Protein AF-A0A2V5VPG5-F1 (afdb_monomer)

Secondary structure (DSSP, 8-state):
-PPTTS-SS--B--TTSTT--TT-SS-B----SSHHHHHHHHHHHHIIIII-S--HHHHHH-------PPP--EEETTSHHHHHHHT--TGGGT-S--HHHHHHHHHHHT-TT---EEE----

Radius of gyration: 15.66 Å; Cα contacts (8 Å, |Δi|>4): 124; chains: 1; bounding box: 33×26×43 Å

Solvent-accessible surface area (backbone atoms only — not comparable to full-atom values): 7842 Å² total; per-residue (Å²): 136,70,60,90,96,50,74,80,69,70,68,47,67,42,87,90,40,54,54,28,27,90,83,37,94,64,69,42,70,90,78,52,97,42,71,66,48,41,47,40,75,74,44,32,65,43,47,73,73,69,59,79,50,79,58,66,74,57,60,76,69,59,81,89,70,90,76,89,76,73,95,68,51,62,46,48,60,67,39,64,72,51,18,61,76,67,75,45,62,76,64,59,76,70,46,88,68,43,67,66,41,9,53,48,31,32,49,46,66,69,32,93,86,59,44,74,43,77,42,67,77,78,130

Sequence (123 aa):
MHKAGSPAVLFGNFSYHRFSHPDCPHLLLYLGATIQTCLWEVFGDDIFMGKRMIPIGKWRRSLVSRIAVPELKVCAVSLEATRDAMGVDKASLLAADLRIPQEWGLAVQRHPAGFEAIKYVSR

pLDDT: mean 87.42, std 8.76, range [48.31, 96.69]

Structure (mmCIF, N/CA/C/O backbone):
data_AF-A0A2V5VPG5-F1
#
_entry.id   AF-A0A2V5VPG5-F1
#
loop_
_atom_site.group_PDB
_atom_site.id
_atom_site.type_symbol
_atom_site.label_atom_id
_atom_site.label_alt_id
_atom_site.label_comp_id
_atom_site.label_asym_id
_atom_site.label_entity_id
_atom_site.label_seq_id
_atom_site.pdbx_PDB_ins_code
_atom_site.Cartn_x
_atom_site.Cartn_y
_atom_site.Cartn_z
_atom_site.occupancy
_atom_site.B_iso_or_equiv
_atom_site.auth_seq_id
_atom_site.auth_comp_id
_atom_site.auth_asym_id
_atom_site.auth_atom_id
_atom_site.pdbx_PDB_model_num
ATOM 1 N N . MET A 1 1 ? -7.085 10.642 -19.746 1.00 48.31 1 MET A N 1
ATOM 2 C CA . MET A 1 1 ? -7.945 9.649 -20.425 1.00 48.31 1 MET A CA 1
ATOM 3 C C . MET A 1 1 ? -7.316 8.277 -20.253 1.00 48.31 1 MET A C 1
ATOM 5 O O . MET A 1 1 ? -6.115 8.164 -20.468 1.00 48.31 1 MET A O 1
ATOM 9 N N . HIS A 1 2 ? -8.086 7.269 -19.841 1.00 58.56 2 HIS A N 1
ATOM 10 C CA . HIS A 1 2 ? -7.617 5.879 -19.787 1.00 58.56 2 HIS A CA 1
ATOM 11 C C . HIS A 1 2 ? -7.792 5.226 -21.157 1.00 58.56 2 HIS A C 1
ATOM 13 O O . HIS A 1 2 ? -8.670 5.620 -21.926 1.00 58.56 2 HIS A O 1
ATOM 19 N N . LYS A 1 3 ? -6.950 4.242 -21.479 1.00 63.56 3 LYS A N 1
ATOM 20 C CA . LYS A 1 3 ? -7.108 3.466 -22.710 1.00 63.56 3 LYS A CA 1
ATOM 21 C C . LYS A 1 3 ? -8.431 2.694 -22.645 1.00 63.56 3 LYS A C 1
ATOM 23 O O . LYS A 1 3 ? -8.728 2.082 -21.620 1.00 63.56 3 LYS A O 1
ATOM 28 N N . ALA A 1 4 ? -9.205 2.707 -23.730 1.00 65.12 4 ALA A N 1
ATOM 29 C CA . ALA A 1 4 ? -10.414 1.894 -23.834 1.00 65.12 4 ALA A CA 1
ATOM 30 C C . ALA A 1 4 ? -10.087 0.419 -23.521 1.00 65.12 4 ALA A C 1
ATOM 32 O O . ALA A 1 4 ? -9.118 -0.127 -24.054 1.00 65.12 4 ALA A O 1
ATOM 33 N N . GLY A 1 5 ? -10.860 -0.194 -22.620 1.00 70.25 5 GLY A N 1
ATOM 34 C CA . GLY A 1 5 ? -10.648 -1.572 -22.160 1.00 70.25 5 GLY A CA 1
ATOM 35 C C . GLY A 1 5 ? -9.629 -1.750 -21.025 1.00 70.25 5 GLY A C 1
ATOM 36 O O . GLY A 1 5 ? -9.332 -2.884 -20.665 1.00 70.25 5 GLY A O 1
ATOM 37 N N . SER A 1 6 ? -9.081 -0.676 -20.446 1.00 69.94 6 SER A N 1
ATOM 38 C CA . SER A 1 6 ? -8.236 -0.745 -19.243 1.00 69.94 6 SER A CA 1
ATOM 39 C C . SER A 1 6 ? -8.889 0.019 -18.088 1.00 69.94 6 SER A C 1
ATOM 41 O O . SER A 1 6 ? -9.233 1.191 -18.270 1.00 69.94 6 SER A O 1
ATOM 43 N N . PRO A 1 7 ? -9.078 -0.602 -16.909 1.00 77.62 7 PRO A N 1
ATOM 44 C CA . PRO A 1 7 ? -9.709 0.079 -15.790 1.00 77.62 7 PRO A CA 1
ATOM 45 C C . PRO A 1 7 ? -8.801 1.202 -15.266 1.00 77.62 7 PRO A C 1
ATOM 47 O O . PRO A 1 7 ? -7.575 1.088 -15.271 1.00 77.62 7 PRO A O 1
ATOM 50 N N . ALA A 1 8 ? -9.407 2.303 -14.816 1.00 80.94 8 ALA A N 1
ATOM 51 C CA . ALA A 1 8 ? -8.679 3.442 -14.246 1.00 80.94 8 ALA A CA 1
ATOM 52 C C . ALA A 1 8 ? -7.979 3.092 -12.921 1.00 80.94 8 ALA A C 1
ATOM 54 O O . ALA A 1 8 ? -6.960 3.692 -12.574 1.00 80.94 8 ALA A O 1
ATOM 55 N N . VAL A 1 9 ? -8.540 2.122 -12.198 1.00 87.06 9 VAL A N 1
ATOM 56 C CA . VAL A 1 9 ? -8.067 1.589 -10.920 1.00 87.06 9 VAL A CA 1
ATOM 57 C C . VAL A 1 9 ? -8.195 0.072 -10.944 1.00 87.06 9 VAL A C 1
ATOM 59 O O . VAL A 1 9 ? -9.141 -0.456 -11.524 1.00 87.06 9 VAL A O 1
ATOM 62 N N . LEU A 1 10 ? -7.255 -0.631 -10.318 1.00 88.00 10 LEU A N 1
ATOM 63 C CA . LEU A 1 10 ? -7.278 -2.086 -10.222 1.00 88.00 10 LEU A CA 1
ATOM 64 C C . LEU A 1 10 ? -7.174 -2.485 -8.755 1.00 88.00 10 LEU A C 1
ATOM 66 O O . LEU A 1 10 ? -6.120 -2.332 -8.142 1.00 88.00 10 LEU A O 1
ATOM 70 N N . PHE A 1 11 ? -8.280 -2.990 -8.220 1.00 93.56 11 PHE A N 1
ATOM 71 C CA . PHE A 1 11 ? -8.305 -3.633 -6.916 1.00 93.56 11 PHE A CA 1
ATOM 72 C C . PHE A 1 11 ? -7.956 -5.109 -7.083 1.00 93.56 11 PHE A C 1
ATOM 74 O O . PHE A 1 11 ? -8.469 -5.767 -7.989 1.00 93.56 11 PHE A O 1
ATOM 81 N N . GLY A 1 12 ? -7.102 -5.641 -6.216 1.00 94.06 12 GLY A N 1
ATOM 82 C CA . GLY A 1 12 ? -6.769 -7.058 -6.249 1.00 94.06 12 GLY A CA 1
ATOM 83 C C . GLY A 1 12 ? -5.897 -7.504 -5.087 1.00 94.06 12 GLY A C 1
ATOM 84 O O . GLY A 1 12 ? -5.242 -6.687 -4.439 1.00 94.06 12 GLY A O 1
ATOM 85 N N . ASN A 1 13 ? -5.871 -8.818 -4.871 1.00 94.25 13 ASN A N 1
ATOM 86 C CA . ASN A 1 13 ? -4.920 -9.467 -3.980 1.00 94.25 13 ASN A CA 1
ATOM 87 C C . ASN A 1 13 ? -3.852 -10.138 -4.845 1.00 94.25 13 ASN A C 1
ATOM 89 O O . ASN A 1 13 ? -4.119 -11.118 -5.537 1.00 94.25 13 ASN A O 1
ATOM 93 N N . PHE A 1 14 ? -2.647 -9.582 -4.832 1.00 92.81 14 PHE A N 1
ATOM 94 C CA . PHE A 1 14 ? -1.519 -10.059 -5.619 1.00 92.81 14 PHE A C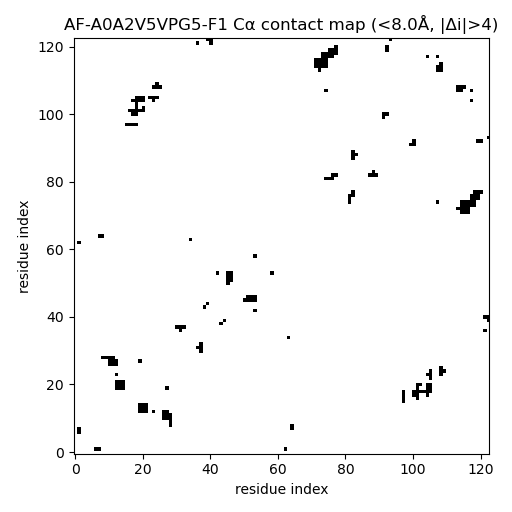A 1
ATOM 95 C C . PHE A 1 14 ? -0.422 -10.554 -4.682 1.00 92.81 14 PHE A C 1
ATOM 97 O O . PHE A 1 14 ? 0.022 -9.822 -3.801 1.00 92.81 14 PHE A O 1
ATOM 104 N N . SER A 1 15 ? 0.055 -11.782 -4.883 1.00 92.00 15 SER A N 1
ATOM 105 C CA . SER A 1 15 ? 1.050 -12.420 -4.002 1.00 92.00 15 SER A CA 1
ATOM 106 C C . SER A 1 15 ? 2.400 -11.697 -3.954 1.00 92.00 15 SER A C 1
ATOM 108 O O . SER A 1 15 ? 3.181 -11.908 -3.031 1.00 92.00 15 SER A O 1
ATOM 110 N N . TYR A 1 16 ? 2.673 -10.829 -4.927 1.00 89.44 16 TYR A N 1
ATOM 111 C CA . TYR A 1 16 ? 3.870 -9.992 -4.992 1.00 89.44 16 TYR A CA 1
ATOM 112 C C . TYR A 1 16 ? 3.684 -8.606 -4.343 1.00 89.44 16 TYR A C 1
ATOM 114 O O . TYR A 1 16 ? 4.604 -7.793 -4.360 1.00 89.44 16 TYR A O 1
ATOM 122 N N . HIS A 1 17 ? 2.512 -8.309 -3.771 1.00 91.62 17 HIS A N 1
ATOM 123 C CA . HIS A 1 17 ? 2.252 -7.066 -3.044 1.00 91.62 17 HIS A CA 1
ATOM 124 C C . HIS A 1 17 ? 2.465 -7.234 -1.530 1.00 91.62 17 HIS A C 1
ATOM 126 O O . HIS A 1 17 ? 2.102 -8.250 -0.934 1.00 91.62 17 HIS A O 1
ATOM 132 N N . ARG A 1 18 ? 3.029 -6.195 -0.899 1.00 91.38 18 ARG A N 1
ATOM 133 C CA . ARG A 1 18 ? 3.562 -6.229 0.475 1.00 91.38 18 ARG A CA 1
ATOM 134 C C . ARG A 1 18 ? 2.528 -6.546 1.557 1.00 91.38 18 ARG A C 1
ATOM 136 O O . ARG A 1 18 ? 2.818 -7.340 2.432 1.00 91.38 18 ARG A O 1
ATOM 143 N N . PHE A 1 19 ? 1.342 -5.955 1.488 1.00 93.75 19 PHE A N 1
ATOM 144 C CA . PHE A 1 19 ? 0.250 -6.114 2.460 1.00 93.75 19 PHE A CA 1
ATOM 145 C C . PHE A 1 19 ? -0.927 -6.922 1.899 1.00 93.75 19 PHE A C 1
ATOM 147 O O . PHE A 1 19 ? -2.066 -6.720 2.303 1.00 93.75 19 PHE A O 1
ATOM 154 N N . SER A 1 20 ? -0.673 -7.779 0.909 1.00 95.19 20 SER A N 1
ATOM 155 C CA . SER A 1 20 ? -1.708 -8.495 0.160 1.00 95.19 20 SER A CA 1
ATOM 156 C C . SER A 1 20 ? -1.745 -9.983 0.494 1.00 95.19 20 SER A C 1
ATOM 158 O O . SER A 1 20 ? -1.208 -10.803 -0.251 1.00 95.19 20 SER A O 1
ATOM 160 N N . HIS A 1 21 ? -2.410 -10.334 1.592 1.00 96.12 21 HIS A N 1
ATOM 161 C CA . HIS A 1 21 ? -2.655 -11.731 1.944 1.00 96.12 21 HIS A CA 1
ATOM 162 C C . HIS A 1 21 ? -3.758 -12.348 1.058 1.00 96.12 21 HIS A C 1
ATOM 164 O O . HIS A 1 21 ? -4.727 -11.653 0.738 1.00 96.12 21 HIS A O 1
ATOM 170 N N . PRO A 1 22 ? -3.676 -13.638 0.670 1.00 95.19 22 PRO A N 1
ATOM 171 C CA . PRO A 1 22 ? -4.746 -14.308 -0.079 1.00 95.19 22 PRO A CA 1
ATOM 172 C C . PRO A 1 22 ? -6.105 -14.267 0.637 1.00 95.19 22 PRO A C 1
ATOM 174 O O . PRO A 1 22 ? -7.123 -14.038 -0.009 1.00 95.19 22 PRO A O 1
ATOM 177 N N . ASP A 1 23 ? -6.107 -14.388 1.967 1.00 96.69 23 ASP A N 1
ATOM 178 C CA . ASP A 1 23 ? -7.325 -14.382 2.799 1.00 96.69 23 ASP A CA 1
ATOM 179 C C . ASP A 1 23 ? -7.812 -12.981 3.218 1.00 96.69 23 ASP A C 1
ATOM 181 O O . ASP A 1 23 ? -8.647 -12.859 4.125 1.00 96.69 23 ASP A O 1
ATOM 185 N N . CYS A 1 24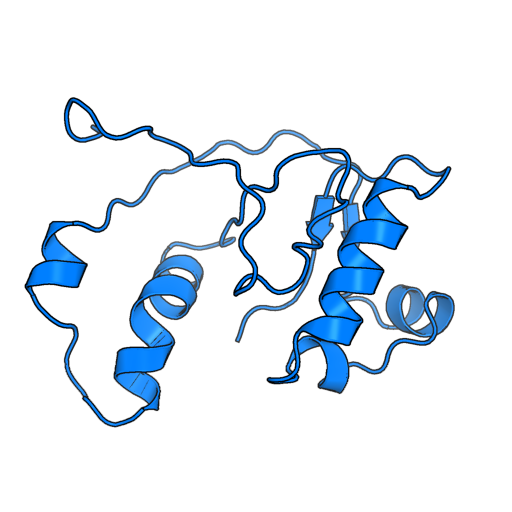 ? -7.270 -11.911 2.624 1.00 95.69 24 CYS A N 1
ATOM 186 C CA . CYS A 1 24 ? -7.758 -10.557 2.877 1.00 95.69 24 CYS A CA 1
ATOM 187 C C . CYS A 1 24 ? -9.253 -10.458 2.510 1.00 95.69 24 CYS A C 1
ATOM 189 O O . CYS A 1 24 ? -9.607 -10.754 1.365 1.00 95.69 24 CYS A O 1
ATOM 191 N N . PRO A 1 25 ? -10.131 -10.018 3.435 1.00 95.31 25 PRO A N 1
ATOM 192 C CA . PRO A 1 25 ? -11.570 -9.924 3.175 1.00 95.31 25 PRO A CA 1
ATOM 193 C C . PRO A 1 25 ? -11.927 -8.893 2.096 1.00 95.31 25 PRO A C 1
ATOM 195 O O . PRO A 1 25 ? -12.977 -9.006 1.463 1.00 95.31 25 PRO A O 1
ATOM 198 N N . HIS A 1 26 ? -11.062 -7.903 1.866 1.00 95.56 26 HIS A N 1
ATOM 199 C CA . HIS A 1 26 ? -11.242 -6.870 0.855 1.00 95.56 26 HIS A CA 1
ATOM 200 C C . HIS A 1 26 ? -10.041 -6.796 -0.090 1.00 95.56 26 HIS A C 1
ATOM 202 O O . HIS A 1 26 ? -8.886 -6.952 0.320 1.00 95.56 26 HIS A O 1
ATOM 208 N N . LEU A 1 27 ? -10.329 -6.516 -1.364 1.00 95.88 27 LEU A N 1
ATOM 209 C CA . LEU A 1 27 ? -9.310 -6.294 -2.386 1.00 95.88 27 LEU A CA 1
ATOM 210 C C . LEU A 1 27 ? -8.571 -4.976 -2.142 1.00 95.88 27 LEU A C 1
ATOM 212 O O . LEU A 1 27 ? -9.161 -3.984 -1.716 1.00 95.88 27 LEU A O 1
ATOM 216 N N . LEU A 1 28 ? -7.283 -4.950 -2.475 1.00 96.06 28 LEU A N 1
ATOM 217 C CA . LEU A 1 28 ? -6.409 -3.814 -2.197 1.00 96.06 28 LEU A CA 1
ATOM 218 C C . LEU A 1 28 ? -6.148 -2.962 -3.438 1.00 96.06 28 LEU A C 1
ATOM 220 O O . LEU A 1 28 ? -5.980 -3.481 -4.541 1.00 96.06 28 LEU A O 1
ATOM 224 N N . LEU A 1 29 ? -6.023 -1.652 -3.228 1.00 95.12 29 LEU A N 1
ATOM 225 C CA . LEU A 1 29 ? -5.508 -0.695 -4.204 1.00 95.12 29 LEU A CA 1
ATOM 226 C C . LEU A 1 29 ? -4.232 -0.056 -3.648 1.00 95.12 29 LEU A C 1
ATOM 228 O O . LEU A 1 29 ? -4.253 0.561 -2.586 1.00 95.12 29 LEU A O 1
ATOM 232 N N . TYR A 1 30 ? -3.127 -0.190 -4.379 1.00 94.19 30 TYR A N 1
ATOM 233 C CA . TYR A 1 30 ? -1.848 0.422 -4.017 1.00 94.19 30 TYR A CA 1
ATOM 234 C C . TYR A 1 30 ? -1.739 1.807 -4.645 1.00 94.19 30 TYR A C 1
ATOM 236 O O . TYR A 1 30 ? -1.928 1.968 -5.851 1.00 94.19 30 TYR A O 1
ATOM 244 N N . LEU A 1 31 ? -1.430 2.806 -3.818 1.00 94.12 31 LEU A N 1
ATOM 245 C CA . LEU A 1 31 ? -1.358 4.208 -4.211 1.00 94.12 31 LEU A CA 1
ATOM 246 C C . LEU A 1 31 ? 0.008 4.789 -3.852 1.00 94.12 31 LEU A C 1
ATOM 248 O O . LEU A 1 31 ? 0.482 4.629 -2.730 1.00 94.12 31 LEU A O 1
ATOM 252 N N . GLY A 1 32 ? 0.608 5.524 -4.786 1.00 93.12 32 GLY A N 1
ATOM 253 C CA . GLY A 1 32 ? 1.728 6.410 -4.487 1.00 93.12 32 GLY A CA 1
ATOM 254 C C . GLY A 1 32 ? 1.223 7.806 -4.130 1.00 93.12 32 GLY A C 1
ATOM 255 O O . GLY A 1 32 ? 0.338 8.342 -4.794 1.00 93.12 32 GLY A O 1
ATOM 256 N N . ALA A 1 33 ? 1.817 8.427 -3.108 1.00 91.75 33 ALA A N 1
ATOM 257 C CA . ALA A 1 33 ? 1.498 9.809 -2.731 1.00 91.75 33 ALA A CA 1
ATOM 258 C C . ALA A 1 33 ? 1.925 10.832 -3.802 1.00 91.75 33 ALA A C 1
ATOM 260 O O . ALA A 1 33 ? 1.415 11.949 -3.847 1.00 91.75 33 ALA A O 1
ATOM 261 N N . THR A 1 34 ? 2.869 10.453 -4.667 1.00 92.25 34 THR A N 1
ATOM 262 C CA . THR A 1 34 ? 3.371 11.275 -5.770 1.00 92.25 34 THR A CA 1
ATOM 263 C C . THR A 1 34 ? 3.531 10.430 -7.031 1.00 92.25 34 THR A C 1
ATOM 265 O O . THR A 1 34 ? 3.695 9.210 -6.957 1.00 92.25 34 THR A O 1
ATOM 268 N N . ILE A 1 35 ? 3.558 11.083 -8.199 1.00 91.75 35 ILE A N 1
ATOM 269 C CA . ILE A 1 35 ? 3.873 10.414 -9.472 1.00 91.75 35 ILE A CA 1
ATOM 270 C C . ILE A 1 35 ? 5.251 9.747 -9.398 1.00 91.75 35 ILE A C 1
ATOM 272 O O . ILE A 1 35 ? 5.408 8.630 -9.879 1.00 91.75 35 ILE A O 1
ATOM 276 N N . GLN A 1 36 ? 6.229 10.394 -8.757 1.00 91.31 36 GLN A N 1
ATOM 277 C CA . GLN A 1 36 ? 7.571 9.842 -8.573 1.00 91.31 36 GLN A CA 1
ATOM 278 C C . GLN A 1 36 ? 7.534 8.511 -7.812 1.00 91.31 36 GLN A C 1
ATOM 280 O O . GLN A 1 36 ? 8.144 7.548 -8.265 1.00 91.31 36 GLN A O 1
ATOM 285 N N . THR A 1 37 ? 6.778 8.422 -6.713 1.00 91.25 37 THR A N 1
ATOM 286 C CA . THR A 1 37 ? 6.594 7.162 -5.972 1.00 91.25 37 THR A CA 1
ATOM 287 C C . THR A 1 37 ? 5.973 6.083 -6.861 1.00 91.25 37 THR A C 1
ATOM 289 O O . THR A 1 37 ? 6.480 4.970 -6.905 1.00 91.25 37 THR A O 1
ATOM 292 N N . CYS A 1 38 ? 4.931 6.411 -7.635 1.00 91.75 38 CYS A N 1
ATOM 293 C CA . CYS A 1 38 ? 4.324 5.454 -8.569 1.00 91.75 38 CYS A CA 1
ATOM 294 C C . CYS A 1 38 ? 5.321 4.958 -9.628 1.00 91.75 38 CYS A C 1
ATOM 296 O O . CYS A 1 38 ? 5.312 3.782 -9.983 1.00 91.75 38 CYS A O 1
ATOM 298 N N . LEU A 1 39 ? 6.180 5.842 -10.143 1.00 90.50 39 LEU A N 1
ATOM 299 C CA . LEU A 1 39 ? 7.209 5.467 -11.112 1.00 90.50 39 LEU A CA 1
ATOM 300 C C . LEU A 1 39 ? 8.246 4.526 -10.492 1.00 90.50 39 LEU A C 1
ATOM 302 O O . LEU A 1 39 ? 8.611 3.547 -11.138 1.00 90.50 39 LEU A O 1
ATOM 306 N N . TRP A 1 40 ? 8.685 4.779 -9.257 1.00 88.75 40 TRP A N 1
ATOM 307 C CA . TRP A 1 40 ? 9.615 3.892 -8.550 1.00 88.75 40 TRP A CA 1
ATOM 308 C C . TRP A 1 40 ? 8.998 2.531 -8.223 1.00 88.75 40 TRP A C 1
ATOM 310 O O . TRP A 1 40 ? 9.653 1.519 -8.429 1.00 88.75 40 TRP A O 1
ATOM 320 N N . GLU A 1 41 ? 7.731 2.467 -7.824 1.00 88.38 41 GLU A N 1
ATOM 321 C CA . GLU A 1 41 ? 7.059 1.182 -7.574 1.00 88.38 41 GLU A CA 1
ATOM 322 C C . GLU A 1 41 ? 6.865 0.360 -8.860 1.00 88.38 41 GLU A C 1
ATOM 324 O O . GLU A 1 41 ? 6.982 -0.861 -8.852 1.00 88.38 41 GLU A O 1
ATOM 329 N N . VAL A 1 42 ? 6.606 1.010 -10.002 1.00 88.56 42 VAL A N 1
ATOM 330 C CA . VAL A 1 42 ? 6.395 0.296 -11.273 1.00 88.56 42 VAL A CA 1
ATOM 331 C C . VAL A 1 42 ? 7.712 -0.047 -11.967 1.00 88.56 42 VAL A C 1
ATOM 333 O O . VAL A 1 42 ? 7.824 -1.121 -12.555 1.00 88.56 42 VAL A O 1
ATOM 336 N N . PHE A 1 43 ? 8.699 0.849 -11.961 1.00 89.62 43 PHE A N 1
ATOM 337 C CA . PHE A 1 43 ? 9.921 0.736 -12.770 1.00 89.62 43 PHE A CA 1
ATOM 338 C C . PHE A 1 43 ? 11.210 0.633 -11.953 1.00 89.62 43 PHE A C 1
ATOM 340 O O . PHE A 1 43 ? 12.260 0.358 -12.532 1.00 89.62 43 PHE A O 1
ATOM 347 N N . GLY A 1 44 ? 11.156 0.848 -10.639 1.00 86.94 44 GLY A N 1
ATOM 348 C CA . GLY A 1 44 ? 12.332 0.902 -9.778 1.00 86.94 44 GLY A CA 1
ATOM 349 C C . GLY A 1 44 ? 13.155 -0.369 -9.843 1.00 86.94 44 GLY A C 1
ATOM 350 O O . GLY A 1 44 ? 14.363 -0.275 -10.017 1.00 86.94 44 GLY A O 1
ATOM 351 N N . ASP A 1 45 ? 12.523 -1.542 -9.838 1.00 82.50 45 ASP A N 1
ATOM 352 C CA . ASP A 1 45 ? 13.244 -2.812 -9.969 1.00 82.50 45 ASP A CA 1
ATOM 353 C C . ASP A 1 45 ? 14.055 -2.891 -11.270 1.00 82.50 45 ASP A C 1
ATOM 355 O O . ASP A 1 45 ? 15.197 -3.339 -11.255 1.00 82.50 45 ASP A O 1
ATOM 359 N N . ASP A 1 46 ? 13.533 -2.397 -12.398 1.00 82.50 46 ASP A N 1
ATOM 360 C CA . ASP A 1 46 ? 14.284 -2.386 -13.659 1.00 82.50 46 ASP A CA 1
ATOM 361 C C . ASP A 1 46 ? 15.501 -1.440 -13.588 1.00 82.50 46 ASP A C 1
ATOM 363 O O . ASP A 1 46 ? 16.550 -1.724 -14.168 1.00 82.50 46 ASP A O 1
ATOM 367 N N . ILE A 1 47 ? 15.394 -0.339 -12.841 1.00 78.50 47 ILE A N 1
ATOM 368 C CA . ILE A 1 47 ? 16.479 0.632 -12.656 1.00 78.50 47 ILE A CA 1
ATOM 369 C C . ILE A 1 47 ? 17.525 0.101 -11.659 1.00 78.50 47 ILE A C 1
ATOM 371 O O . ILE A 1 47 ? 18.721 0.129 -11.958 1.00 78.50 47 ILE A O 1
ATOM 375 N N . PHE A 1 48 ? 17.088 -0.420 -10.509 1.00 72.56 48 PHE A N 1
ATOM 376 C CA . PHE A 1 48 ? 17.941 -0.906 -9.420 1.00 72.56 48 PHE A CA 1
ATOM 377 C C . PHE A 1 48 ? 18.593 -2.258 -9.719 1.00 72.56 48 PHE A C 1
ATOM 379 O O . PHE A 1 48 ? 19.736 -2.471 -9.325 1.00 72.56 48 PHE A O 1
ATOM 386 N N . MET A 1 49 ? 17.946 -3.145 -10.485 1.00 71.06 49 MET A N 1
ATOM 387 C CA . MET A 1 49 ? 18.543 -4.412 -10.945 1.00 71.06 49 MET A CA 1
ATOM 388 C C . MET A 1 49 ? 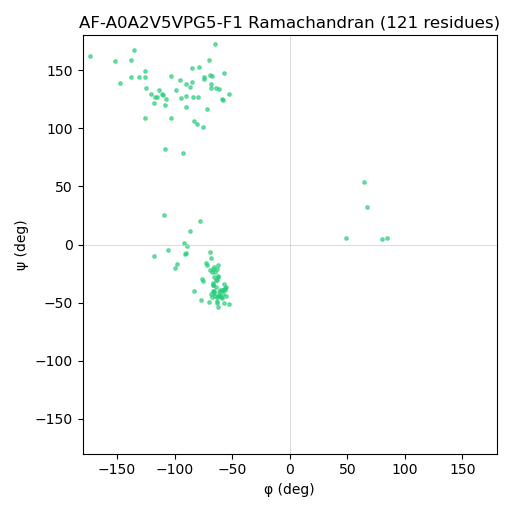19.519 -4.227 -12.121 1.00 71.06 49 MET A C 1
ATOM 390 O O . MET A 1 49 ? 19.794 -5.162 -12.871 1.00 71.06 49 MET A O 1
ATOM 394 N N . GLY A 1 50 ? 20.042 -3.013 -12.315 1.00 65.81 50 GLY A N 1
ATOM 395 C CA . GLY A 1 50 ? 21.150 -2.744 -13.226 1.00 65.81 50 GLY A CA 1
ATOM 396 C C . GLY A 1 50 ? 20.779 -2.630 -14.704 1.00 65.81 50 GLY A C 1
ATOM 397 O O . GLY A 1 50 ? 21.680 -2.442 -15.519 1.00 65.81 50 GLY A O 1
ATOM 398 N N . LYS A 1 51 ? 19.492 -2.673 -15.086 1.00 69.19 51 LYS A N 1
ATOM 399 C CA . LYS A 1 51 ? 19.111 -2.578 -16.509 1.00 69.19 51 LYS A CA 1
ATOM 400 C C . LYS A 1 51 ? 19.284 -1.168 -17.077 1.00 69.19 51 LYS A C 1
ATOM 402 O O . LYS A 1 51 ? 19.282 -1.026 -18.295 1.00 69.19 51 LYS A O 1
ATOM 407 N N . ARG A 1 52 ? 19.421 -0.133 -16.226 1.00 74.50 52 ARG A N 1
ATOM 408 C CA . ARG A 1 52 ? 19.588 1.309 -16.560 1.00 74.50 52 ARG A CA 1
ATOM 409 C C . ARG A 1 52 ? 18.583 1.877 -17.584 1.00 74.50 52 ARG A C 1
ATOM 411 O O . ARG A 1 52 ? 18.702 3.029 -17.989 1.00 74.50 52 ARG A O 1
ATOM 418 N N . MET A 1 53 ? 17.590 1.094 -17.993 1.00 81.75 53 MET A N 1
ATOM 419 C CA . MET A 1 53 ? 16.628 1.387 -19.044 1.00 81.75 53 MET A CA 1
ATOM 420 C C . MET A 1 53 ? 15.292 0.739 -18.698 1.00 81.75 53 MET A C 1
ATOM 422 O O . MET A 1 53 ? 15.231 -0.413 -18.266 1.00 81.75 53 MET A O 1
ATOM 426 N N . ILE A 1 54 ? 14.211 1.471 -18.947 1.00 87.00 54 ILE A N 1
ATOM 427 C CA . ILE A 1 54 ? 12.850 0.957 -18.815 1.00 87.00 54 ILE A CA 1
ATOM 428 C C . ILE A 1 54 ? 12.481 0.227 -20.116 1.00 87.00 54 ILE A C 1
ATOM 430 O O . ILE A 1 54 ? 12.571 0.830 -21.190 1.00 87.00 54 ILE A O 1
ATOM 434 N N . PRO A 1 55 ? 12.016 -1.037 -20.068 1.00 87.38 55 PRO A N 1
ATOM 435 C CA . PRO A 1 55 ? 11.550 -1.730 -21.263 1.00 87.38 55 PRO A CA 1
ATOM 436 C C . PRO A 1 55 ? 10.402 -0.968 -21.940 1.00 87.38 55 PRO A C 1
ATOM 438 O O . PRO A 1 55 ? 9.354 -0.735 -21.332 1.00 87.38 55 PRO A O 1
ATOM 441 N N . ILE A 1 56 ? 10.555 -0.633 -23.226 1.00 88.50 56 ILE A N 1
ATOM 442 C CA . ILE A 1 56 ? 9.579 0.187 -23.969 1.00 88.50 56 ILE A CA 1
ATOM 443 C C . ILE A 1 56 ? 8.165 -0.410 -23.963 1.00 88.50 56 ILE A C 1
ATOM 445 O O . ILE A 1 56 ? 7.174 0.317 -23.899 1.00 88.50 56 ILE A O 1
ATOM 449 N N . GLY A 1 57 ? 8.056 -1.742 -23.979 1.00 88.69 57 GLY A N 1
ATOM 450 C CA . GLY A 1 57 ? 6.773 -2.438 -23.899 1.00 88.69 57 GLY A CA 1
ATOM 451 C C . GLY A 1 57 ? 6.071 -2.249 -22.552 1.00 88.69 57 GLY A C 1
ATOM 452 O O . GLY A 1 57 ? 4.849 -2.140 -22.525 1.00 88.69 57 GLY A O 1
ATOM 453 N N . LYS A 1 58 ? 6.828 -2.171 -21.449 1.00 88.06 58 LYS A N 1
ATOM 454 C CA . LYS A 1 58 ? 6.293 -1.887 -20.110 1.00 88.06 58 LYS A CA 1
ATOM 4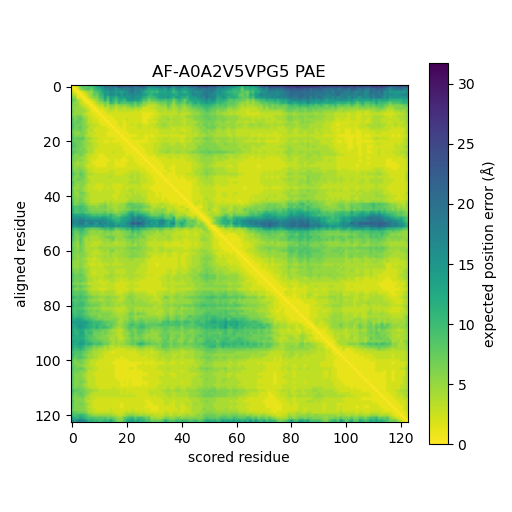55 C C . LYS A 1 58 ? 5.837 -0.431 -20.042 1.00 88.06 58 LYS A C 1
ATOM 457 O O . LYS A 1 58 ? 4.678 -0.185 -19.739 1.00 88.06 58 LYS A O 1
ATOM 462 N N . TRP A 1 59 ? 6.692 0.504 -20.466 1.00 88.69 59 TRP A N 1
ATOM 463 C CA . TRP A 1 59 ? 6.367 1.934 -20.531 1.00 88.69 59 TRP A CA 1
ATOM 464 C C . TRP A 1 59 ? 5.073 2.218 -21.306 1.00 88.69 59 TRP A C 1
ATOM 466 O O . TRP A 1 59 ? 4.167 2.856 -20.783 1.00 88.69 59 TRP A O 1
ATOM 476 N N . ARG A 1 60 ? 4.942 1.686 -22.530 1.00 88.19 60 ARG A N 1
ATOM 477 C CA . ARG A 1 60 ? 3.767 1.913 -23.395 1.00 88.19 60 ARG A CA 1
ATOM 478 C C . ARG A 1 60 ? 2.460 1.319 -22.860 1.00 88.19 60 ARG A C 1
ATOM 480 O O . ARG A 1 60 ? 1.395 1.698 -23.342 1.00 88.19 60 ARG A O 1
ATOM 487 N N . ARG A 1 61 ? 2.525 0.354 -21.938 1.00 85.62 61 ARG A N 1
ATOM 488 C CA . ARG A 1 61 ? 1.343 -0.276 -21.324 1.00 85.62 61 ARG A CA 1
ATOM 489 C C . ARG A 1 61 ? 0.989 0.315 -19.963 1.00 85.62 61 ARG A C 1
ATOM 491 O O . ARG A 1 61 ? -0.129 0.099 -19.507 1.00 85.62 61 ARG A O 1
ATOM 498 N N . SER A 1 62 ? 1.905 1.043 -19.333 1.00 87.00 62 SER A N 1
ATOM 499 C CA . SER A 1 62 ? 1.646 1.707 -18.061 1.00 87.00 62 SER A CA 1
ATOM 500 C C . SER A 1 62 ? 0.758 2.935 -18.253 1.00 87.00 62 SER A C 1
ATOM 502 O O . SER A 1 62 ? 0.897 3.687 -19.216 1.00 87.00 62 SER A O 1
ATOM 504 N N . LEU A 1 63 ? -0.142 3.152 -17.299 1.00 87.00 63 LEU A N 1
ATOM 505 C CA . LEU A 1 63 ? -0.972 4.347 -17.196 1.00 87.00 63 LEU A CA 1
ATOM 506 C C . LEU A 1 63 ? -0.781 4.947 -15.805 1.00 87.00 63 LEU A C 1
ATOM 508 O O . LEU A 1 63 ? -0.552 4.219 -14.841 1.00 87.00 63 LEU A O 1
ATOM 512 N N . VAL A 1 64 ? -0.901 6.270 -15.704 1.00 88.12 64 VAL A N 1
ATOM 513 C CA . VAL A 1 64 ? -0.972 6.967 -14.418 1.00 88.12 64 VAL A CA 1
ATOM 514 C C . VAL A 1 64 ? -2.371 7.543 -14.241 1.00 88.12 64 VAL A C 1
ATOM 516 O O . VAL A 1 64 ? -2.900 8.221 -15.125 1.00 88.12 64 VAL A O 1
ATOM 519 N N . SER A 1 65 ? -2.969 7.255 -13.092 1.00 89.56 65 SER A N 1
ATOM 520 C CA . SER A 1 65 ? -4.285 7.748 -12.696 1.00 89.56 65 SER A CA 1
ATOM 521 C C . SER A 1 65 ? -4.111 8.688 -11.512 1.00 89.56 65 SER A C 1
ATOM 523 O O . SER A 1 65 ? -3.419 8.353 -10.552 1.00 89.56 65 SER A O 1
ATOM 525 N N . ARG A 1 66 ? -4.748 9.861 -11.561 1.00 90.88 66 ARG A N 1
ATOM 526 C CA . ARG A 1 66 ? -4.870 10.732 -10.389 1.00 90.88 66 ARG A CA 1
ATOM 527 C C . ARG A 1 66 ? -6.194 10.429 -9.708 1.00 90.88 66 ARG A C 1
ATOM 529 O O . ARG A 1 66 ? -7.235 10.481 -10.353 1.00 90.88 66 ARG A O 1
ATOM 536 N N . ILE A 1 67 ? -6.137 10.132 -8.417 1.00 90.56 67 ILE A N 1
ATOM 537 C CA . ILE A 1 67 ? -7.301 9.769 -7.613 1.00 90.56 67 ILE A CA 1
ATOM 538 C C . ILE A 1 67 ? -7.409 10.788 -6.482 1.00 90.56 67 ILE A C 1
ATOM 540 O O . ILE A 1 67 ? -6.420 11.071 -5.807 1.00 90.56 67 ILE A O 1
ATOM 544 N N . ALA A 1 68 ? -8.597 11.360 -6.298 1.00 92.25 68 ALA A N 1
ATOM 545 C CA . ALA A 1 68 ? -8.924 12.089 -5.081 1.00 92.25 68 ALA A CA 1
ATOM 546 C C . ALA A 1 68 ? -9.291 11.050 -4.017 1.00 92.25 68 ALA A C 1
ATOM 548 O O . ALA A 1 68 ? -10.347 10.427 -4.098 1.00 92.25 68 ALA A O 1
ATOM 549 N N . VAL A 1 69 ? -8.374 10.803 -3.085 1.00 91.00 69 VAL A N 1
ATOM 550 C CA . VAL A 1 69 ? -8.594 9.845 -1.998 1.00 91.00 69 VAL A CA 1
ATOM 551 C C . VAL A 1 69 ? -9.455 10.536 -0.937 1.00 91.00 69 VAL A C 1
ATOM 553 O O . VAL A 1 69 ? -9.094 11.645 -0.533 1.00 91.00 69 VAL A O 1
ATOM 556 N N . PRO A 1 70 ? -10.587 9.944 -0.513 1.00 94.19 70 PRO A N 1
ATOM 557 C CA . PRO A 1 70 ? -11.368 10.490 0.591 1.00 94.19 70 PRO A CA 1
ATOM 558 C C . PRO A 1 70 ? -10.567 10.432 1.898 1.00 94.19 70 PRO A C 1
ATOM 560 O O . PRO A 1 70 ? -9.480 9.853 1.960 1.00 94.19 70 PRO A O 1
ATOM 563 N N . GLU A 1 71 ? -11.097 11.026 2.960 1.00 95.25 71 GLU A N 1
ATOM 564 C CA . GLU A 1 71 ? -10.561 10.760 4.292 1.00 95.25 71 GLU A CA 1
ATOM 565 C C . GLU A 1 71 ? -10.731 9.269 4.617 1.00 95.25 71 GLU A C 1
ATOM 567 O O . GLU A 1 71 ? -11.786 8.695 4.355 1.00 95.25 71 GLU A O 1
ATOM 572 N N . LEU A 1 72 ? -9.672 8.641 5.131 1.00 95.38 72 LEU A N 1
ATOM 573 C CA . LEU A 1 72 ? -9.637 7.216 5.455 1.00 95.38 72 LEU A CA 1
ATOM 574 C C . LEU A 1 72 ? -9.099 7.026 6.870 1.00 95.38 72 LEU A C 1
ATOM 576 O O . LEU A 1 72 ? -8.143 7.691 7.283 1.00 95.38 72 LEU A O 1
ATOM 580 N N . LYS A 1 73 ? -9.634 6.040 7.586 1.00 96.25 73 LYS A N 1
ATOM 581 C CA . LYS A 1 73 ? -9.085 5.573 8.856 1.00 96.25 73 LYS A CA 1
ATOM 582 C C . LYS A 1 73 ? -7.8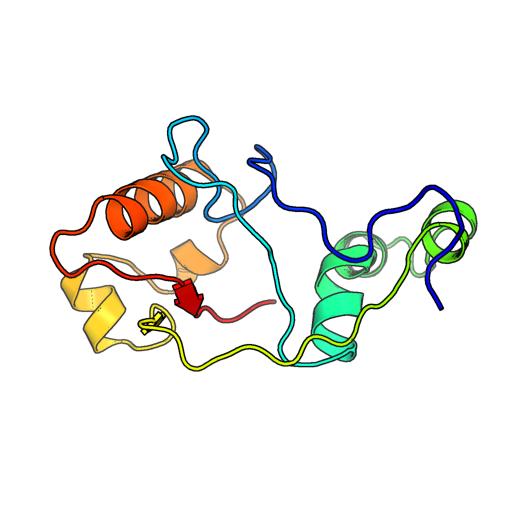38 4.731 8.610 1.00 96.25 73 LYS A C 1
ATOM 584 O O . LYS A 1 73 ? -7.903 3.554 8.259 1.00 96.25 73 LYS A O 1
ATOM 589 N N . VAL A 1 74 ? -6.676 5.343 8.803 1.00 94.50 74 VAL A N 1
ATOM 590 C CA . VAL A 1 74 ? -5.387 4.766 8.409 1.00 94.50 74 VAL A CA 1
ATOM 591 C C . VAL A 1 74 ? -4.659 4.111 9.585 1.00 94.50 74 VAL A C 1
ATOM 593 O O . VAL A 1 74 ? -4.466 4.726 10.632 1.00 94.50 74 VAL A O 1
ATOM 596 N N . CYS A 1 75 ? -4.147 2.899 9.373 1.00 94.12 75 CYS A N 1
ATOM 597 C CA . CYS A 1 75 ? -3.084 2.311 10.184 1.00 94.12 75 CYS A CA 1
ATOM 598 C C . CYS A 1 75 ? -1.720 2.822 9.682 1.00 94.12 75 CYS A C 1
ATOM 600 O O . CYS A 1 75 ? -1.255 2.457 8.597 1.00 94.12 75 CYS A O 1
ATOM 602 N N . ALA A 1 76 ? -1.087 3.724 10.436 1.00 92.06 76 ALA A N 1
ATOM 603 C CA . ALA A 1 76 ? 0.142 4.402 10.024 1.00 92.06 76 ALA A CA 1
ATOM 604 C C . ALA A 1 76 ? 1.405 3.671 10.509 1.00 92.06 76 ALA A C 1
ATOM 606 O O . ALA A 1 76 ? 2.069 4.101 11.449 1.00 92.06 76 ALA A O 1
ATOM 607 N N . VAL A 1 77 ? 1.798 2.598 9.820 1.00 88.94 77 VAL A N 1
ATOM 608 C CA . VAL A 1 77 ? 2.987 1.790 10.171 1.00 88.94 77 VAL A CA 1
ATOM 609 C C . VAL A 1 77 ? 4.320 2.520 9.941 1.00 88.94 77 VAL A C 1
ATOM 611 O O . VAL A 1 77 ? 5.390 2.043 10.314 1.00 88.94 77 VAL A O 1
ATOM 614 N N . SER A 1 78 ? 4.289 3.716 9.348 1.00 84.50 78 SER A N 1
ATOM 615 C CA . SER A 1 78 ? 5.437 4.627 9.311 1.00 84.50 78 SER A CA 1
ATOM 616 C C . SER A 1 78 ? 5.749 5.272 10.668 1.00 84.50 78 SER A C 1
ATOM 618 O O . SER A 1 78 ? 6.870 5.748 10.854 1.00 84.50 78 SER A O 1
ATOM 620 N N . LEU A 1 79 ? 4.816 5.267 11.623 1.00 88.94 79 LEU A N 1
ATOM 621 C CA . LEU A 1 79 ? 5.039 5.773 12.979 1.00 88.94 79 LEU A CA 1
ATOM 622 C C . LEU A 1 79 ? 5.678 4.701 13.865 1.00 88.94 79 LEU A C 1
ATOM 624 O O . LEU A 1 79 ? 5.314 3.531 13.793 1.00 88.94 79 LEU A O 1
ATOM 628 N N . GLU A 1 80 ? 6.630 5.108 14.702 1.00 87.38 80 GLU A N 1
ATOM 629 C CA . GLU A 1 80 ? 7.327 4.210 15.633 1.00 87.38 80 GLU A CA 1
ATOM 630 C C . GLU A 1 80 ? 6.376 3.610 16.661 1.00 87.38 80 GLU A C 1
ATOM 632 O O . GLU A 1 80 ? 6.245 2.397 16.705 1.00 87.38 80 GLU A O 1
ATOM 637 N N . ALA A 1 81 ? 5.576 4.437 17.335 1.00 89.50 81 ALA A N 1
ATOM 638 C CA . ALA A 1 81 ? 4.587 3.956 18.299 1.00 89.50 81 ALA A CA 1
ATOM 639 C C . ALA A 1 81 ? 3.605 2.923 17.707 1.00 89.50 81 ALA A C 1
ATOM 641 O O . ALA A 1 81 ? 3.215 1.976 18.385 1.00 89.50 81 ALA A O 1
ATOM 642 N N . THR A 1 82 ? 3.208 3.077 16.436 1.00 88.38 82 THR A N 1
ATOM 643 C CA . THR A 1 82 ? 2.351 2.091 15.757 1.00 88.38 82 THR A CA 1
ATOM 644 C C . THR A 1 82 ? 3.096 0.785 15.514 1.00 88.38 82 THR A C 1
ATOM 646 O O . THR A 1 82 ? 2.539 -0.282 15.743 1.00 88.38 82 THR A O 1
ATOM 649 N N . ARG A 1 83 ? 4.356 0.858 15.078 1.00 88.12 83 ARG A N 1
ATOM 650 C CA . ARG A 1 83 ? 5.204 -0.320 14.888 1.00 88.12 83 ARG A CA 1
ATOM 651 C C . ARG A 1 83 ? 5.468 -1.058 16.196 1.00 88.12 83 ARG A C 1
ATOM 653 O O . ARG A 1 83 ? 5.292 -2.270 16.231 1.00 88.12 83 ARG A O 1
ATOM 660 N N . ASP A 1 84 ? 5.789 -0.337 17.262 1.00 86.94 84 ASP A N 1
ATOM 661 C CA . ASP A 1 84 ? 6.040 -0.915 18.582 1.00 86.94 84 ASP A CA 1
ATOM 662 C C . ASP A 1 84 ? 4.795 -1.631 19.111 1.00 86.94 84 ASP A C 1
ATOM 664 O O . ASP A 1 84 ? 4.876 -2.776 19.550 1.00 86.94 84 ASP A O 1
ATOM 668 N N . ALA A 1 85 ? 3.619 -1.006 18.976 1.00 85.12 85 ALA A N 1
ATOM 669 C CA . ALA A 1 85 ? 2.344 -1.614 19.357 1.00 85.12 85 ALA A CA 1
ATOM 670 C C . ALA A 1 85 ? 2.008 -2.877 18.544 1.00 85.12 85 ALA A C 1
ATOM 672 O O . ALA A 1 85 ? 1.288 -3.749 19.026 1.00 85.12 85 ALA A O 1
ATOM 673 N N . MET A 1 86 ? 2.524 -2.983 17.318 1.00 80.62 86 MET A N 1
ATOM 674 C CA . MET A 1 86 ? 2.364 -4.156 16.458 1.00 80.62 86 MET A CA 1
ATOM 675 C C . MET A 1 86 ? 3.483 -5.197 16.637 1.00 80.62 86 MET A C 1
ATOM 677 O O . MET A 1 86 ? 3.391 -6.274 16.051 1.00 80.62 86 MET A O 1
ATOM 681 N N . GLY A 1 87 ? 4.541 -4.897 17.402 1.00 80.69 87 GLY A N 1
ATOM 682 C CA . GLY A 1 87 ? 5.735 -5.745 17.501 1.00 80.69 87 GLY A CA 1
ATOM 683 C C . GLY A 1 87 ? 6.538 -5.816 16.195 1.00 80.69 87 GLY A C 1
ATOM 684 O O . GLY A 1 87 ? 7.104 -6.856 15.863 1.00 80.69 87 GLY A O 1
ATOM 685 N N . VAL A 1 88 ? 6.542 -4.728 15.423 1.00 79.12 88 VAL A N 1
ATOM 686 C CA . VAL A 1 88 ? 7.099 -4.641 14.068 1.00 79.12 88 VAL A CA 1
ATOM 687 C C . VAL A 1 88 ? 8.390 -3.833 14.077 1.00 79.12 88 VAL A C 1
ATOM 689 O O . VAL A 1 88 ? 8.388 -2.662 14.434 1.00 79.12 88 VAL A O 1
ATOM 692 N N . ASP A 1 89 ? 9.487 -4.389 13.574 1.00 82.00 89 ASP A N 1
ATOM 693 C CA . ASP A 1 89 ? 10.676 -3.586 13.279 1.00 82.00 89 ASP A CA 1
ATOM 694 C C . ASP A 1 89 ? 10.520 -2.813 11.943 1.00 82.00 89 ASP A C 1
ATOM 696 O O . ASP A 1 89 ? 9.815 -3.226 11.017 1.00 82.00 89 ASP A O 1
ATOM 700 N N . LYS A 1 90 ? 11.210 -1.674 11.808 1.00 82.00 90 LYS A N 1
ATOM 701 C CA . LYS A 1 90 ? 11.192 -0.865 10.579 1.00 82.00 90 LYS A CA 1
ATOM 702 C C . LYS A 1 90 ? 11.803 -1.598 9.376 1.00 82.00 90 LYS A C 1
ATOM 704 O O . LYS A 1 90 ? 11.312 -1.416 8.261 1.00 82.00 90 LYS A O 1
ATOM 709 N N . ALA A 1 91 ? 12.853 -2.398 9.561 1.00 81.44 91 ALA A N 1
ATOM 710 C CA . ALA A 1 91 ? 13.504 -3.136 8.477 1.00 81.44 91 ALA A CA 1
ATOM 711 C C . ALA A 1 91 ? 12.559 -4.159 7.829 1.00 81.44 91 ALA A C 1
ATOM 713 O O . ALA A 1 91 ? 12.606 -4.371 6.617 1.00 81.44 91 ALA A O 1
ATOM 714 N N . SER A 1 92 ? 11.620 -4.701 8.598 1.00 78.44 92 SER A N 1
ATOM 715 C CA . SER A 1 92 ? 10.587 -5.620 8.129 1.00 78.44 92 SER A CA 1
ATOM 716 C C . SER A 1 92 ? 9.645 -4.987 7.093 1.00 78.44 92 SER A C 1
ATOM 718 O O . SER A 1 92 ? 9.172 -5.669 6.185 1.00 78.44 92 SER A O 1
ATOM 720 N N . LEU A 1 93 ? 9.439 -3.662 7.132 1.00 78.81 93 LEU A N 1
ATOM 721 C CA . LEU A 1 93 ? 8.698 -2.937 6.085 1.00 78.81 93 LEU A CA 1
ATOM 722 C C . LEU A 1 93 ? 9.449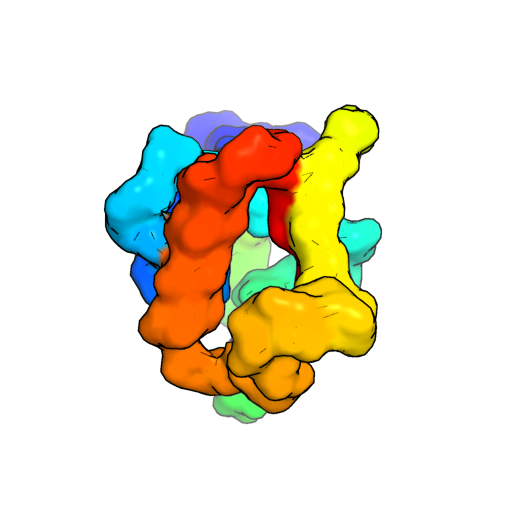 -2.884 4.750 1.00 78.81 93 LEU A C 1
ATOM 724 O O . LEU A 1 93 ? 8.832 -2.681 3.707 1.00 78.81 93 LEU A O 1
ATOM 728 N N . LEU A 1 94 ? 10.769 -3.063 4.774 1.00 80.44 94 LEU A N 1
ATOM 729 C CA . LEU A 1 94 ? 11.636 -3.031 3.600 1.00 80.44 94 LEU A CA 1
ATOM 730 C C . LEU A 1 94 ? 12.111 -4.425 3.183 1.00 80.44 94 LEU A C 1
ATOM 732 O O . LEU A 1 94 ? 12.733 -4.546 2.126 1.00 80.44 94 LEU A O 1
ATOM 736 N N . ALA A 1 95 ? 11.785 -5.466 3.952 1.00 79.56 95 ALA A N 1
ATOM 737 C CA . ALA A 1 95 ? 12.191 -6.837 3.685 1.00 79.56 95 ALA A CA 1
ATOM 738 C C . ALA A 1 95 ? 11.729 -7.318 2.298 1.00 79.56 95 ALA A C 1
ATOM 740 O O . ALA A 1 95 ? 10.693 -6.890 1.772 1.00 79.56 95 ALA A O 1
ATOM 741 N N . ALA A 1 96 ? 12.544 -8.186 1.692 1.00 81.44 96 ALA A N 1
ATOM 742 C CA . ALA A 1 96 ? 12.211 -8.874 0.446 1.00 81.44 96 ALA A CA 1
ATOM 743 C C . ALA A 1 96 ? 11.222 -10.028 0.679 1.00 81.44 96 ALA A C 1
AT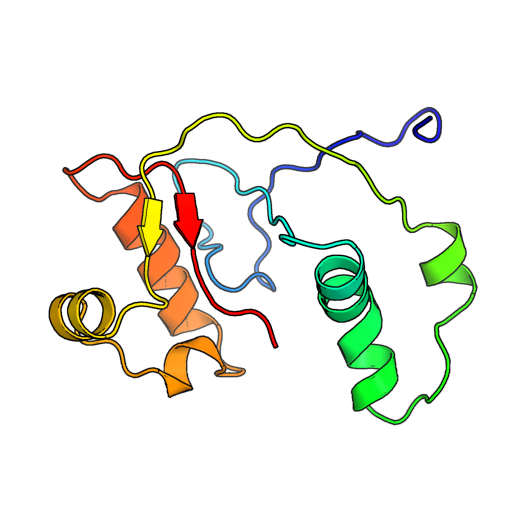OM 745 O O . ALA A 1 96 ? 10.418 -10.324 -0.199 1.00 81.44 96 ALA A O 1
ATOM 746 N N . ASP A 1 97 ? 11.262 -10.644 1.864 1.00 87.25 97 ASP A N 1
ATOM 747 C CA . ASP A 1 97 ? 10.255 -11.614 2.288 1.00 87.25 97 ASP A CA 1
ATOM 748 C C . ASP A 1 97 ? 8.937 -10.891 2.591 1.00 87.25 97 ASP A C 1
ATOM 750 O O . ASP A 1 97 ? 8.865 -10.046 3.487 1.00 87.25 97 ASP A O 1
ATOM 754 N N . LEU A 1 98 ? 7.903 -11.214 1.815 1.00 90.69 98 LEU A N 1
ATOM 755 C CA . LEU A 1 98 ? 6.588 -10.589 1.920 1.00 90.69 98 LEU A CA 1
ATOM 756 C C . LEU A 1 98 ? 5.645 -11.318 2.879 1.00 90.69 98 LEU A C 1
ATOM 758 O O . LEU A 1 98 ? 4.594 -10.768 3.187 1.00 90.69 98 LEU A O 1
ATOM 762 N N . ARG A 1 99 ? 6.000 -12.507 3.388 1.00 89.75 99 ARG A N 1
ATOM 763 C CA . ARG A 1 99 ? 5.095 -13.303 4.237 1.00 89.75 99 ARG A CA 1
ATOM 764 C C . ARG A 1 99 ? 4.637 -12.515 5.460 1.00 89.75 99 ARG A C 1
ATOM 766 O O . ARG A 1 99 ? 3.448 -12.377 5.710 1.00 89.75 99 ARG A O 1
ATOM 773 N N . ILE A 1 100 ? 5.592 -11.929 6.175 1.00 87.69 100 ILE A N 1
ATOM 774 C CA . ILE A 1 100 ? 5.334 -11.158 7.392 1.00 87.69 100 ILE A CA 1
ATOM 775 C C . ILE A 1 100 ? 4.453 -9.920 7.132 1.00 87.69 100 ILE A C 1
ATOM 777 O O . ILE A 1 100 ? 3.413 -9.791 7.777 1.00 87.69 100 ILE A O 1
ATOM 781 N N . PRO A 1 101 ? 4.779 -9.013 6.190 1.00 90.31 101 PRO A N 1
ATOM 782 C CA . PRO A 1 101 ? 3.905 -7.873 5.936 1.00 90.31 101 PRO A CA 1
ATOM 783 C C . PRO A 1 101 ? 2.549 -8.261 5.318 1.00 90.31 101 PRO A C 1
ATOM 785 O O . PRO A 1 101 ? 1.578 -7.529 5.514 1.00 90.31 101 PRO A O 1
ATOM 788 N N . GLN A 1 102 ? 2.429 -9.408 4.639 1.00 93.75 102 GLN A N 1
ATOM 789 C CA . GLN A 1 102 ? 1.134 -9.914 4.175 1.00 93.75 102 GLN A CA 1
ATOM 790 C C . GLN A 1 102 ? 0.244 -10.321 5.352 1.00 93.75 102 GLN A C 1
ATOM 792 O O . GLN A 1 102 ? -0.905 -9.884 5.403 1.00 93.75 102 GLN A O 1
ATOM 797 N N . GLU A 1 103 ? 0.779 -11.046 6.338 1.00 92.25 103 GLU A N 1
ATOM 798 C CA . GLU A 1 103 ? 0.064 -11.349 7.590 1.00 92.25 103 GLU A CA 1
ATOM 799 C C . GLU A 1 103 ? -0.395 -10.072 8.308 1.00 92.25 103 GLU A C 1
ATOM 801 O O . GLU A 1 103 ? -1.524 -9.982 8.791 1.00 92.25 103 GLU A O 1
ATOM 806 N N . TRP A 1 104 ? 0.433 -9.024 8.315 1.00 90.31 104 TRP A N 1
ATOM 807 C CA . TRP A 1 104 ? 0.024 -7.728 8.865 1.00 90.31 104 TRP A CA 1
ATOM 808 C C . TRP A 1 104 ? -1.097 -7.077 8.065 1.00 90.31 104 TRP A C 1
ATOM 810 O O . TRP A 1 104 ? -2.023 -6.526 8.656 1.00 90.31 104 TRP A O 1
ATOM 820 N N . GLY A 1 105 ? -1.049 -7.161 6.735 1.00 92.69 105 GLY A N 1
ATOM 821 C CA . GLY A 1 105 ? -2.138 -6.712 5.870 1.00 92.69 105 GLY A CA 1
ATOM 822 C C . GLY A 1 105 ? -3.466 -7.380 6.231 1.00 92.69 105 GLY A C 1
ATOM 823 O O . GLY A 1 105 ? -4.484 -6.699 6.374 1.00 92.69 105 GLY A O 1
ATOM 824 N N . LEU A 1 106 ? -3.442 -8.695 6.467 1.00 95.31 106 LEU A N 1
ATOM 825 C CA . LEU A 1 106 ? -4.605 -9.453 6.923 1.00 95.31 106 LEU A CA 1
ATOM 826 C C . LEU A 1 106 ? -5.087 -8.997 8.305 1.00 95.31 106 LEU A C 1
ATOM 828 O O . LEU A 1 106 ? -6.279 -8.743 8.493 1.00 95.31 106 LEU A O 1
ATOM 832 N N . ALA A 1 107 ? -4.166 -8.880 9.262 1.00 93.12 107 ALA A N 1
ATOM 833 C CA . ALA A 1 107 ? -4.476 -8.483 10.630 1.00 93.12 107 ALA A CA 1
ATOM 834 C C . ALA A 1 107 ? -5.095 -7.080 10.694 1.00 93.12 107 ALA A C 1
ATOM 836 O O . ALA A 1 107 ? -6.074 -6.880 11.410 1.00 93.12 107 ALA A O 1
ATOM 837 N N . VAL A 1 108 ? -4.584 -6.124 9.910 1.00 93.12 108 VAL A N 1
ATOM 838 C CA . VAL A 1 108 ? -5.136 -4.764 9.844 1.00 93.12 108 VAL A CA 1
ATOM 839 C C . VAL A 1 108 ? -6.552 -4.768 9.269 1.00 93.12 108 VAL A C 1
ATOM 841 O O . VAL A 1 108 ? -7.423 -4.119 9.845 1.00 93.12 108 VAL A O 1
ATOM 844 N N . GLN A 1 109 ? -6.816 -5.521 8.193 1.00 95.31 109 GLN A N 1
ATOM 845 C CA . GLN A 1 109 ? -8.173 -5.614 7.632 1.00 95.31 109 GLN A CA 1
ATOM 846 C C . GLN A 1 109 ? -9.176 -6.266 8.597 1.00 95.31 109 GLN A C 1
ATOM 848 O O . GLN A 1 109 ? -10.357 -5.938 8.569 1.00 95.31 109 GLN A O 1
ATOM 853 N N . ARG A 1 110 ? -8.721 -7.184 9.460 1.00 95.56 110 ARG A N 1
ATOM 854 C CA . ARG A 1 110 ? -9.557 -7.841 10.482 1.00 95.56 110 ARG A CA 1
ATOM 855 C C . ARG A 1 110 ? -9.603 -7.085 11.812 1.00 95.56 110 ARG A C 1
ATOM 857 O O . ARG A 1 110 ? -10.261 -7.536 12.748 1.00 95.56 110 ARG A O 1
ATOM 864 N N . HIS A 1 111 ? -8.894 -5.965 11.929 1.00 94.31 111 HIS A N 1
ATOM 865 C CA . HIS A 1 111 ? -8.736 -5.279 13.200 1.00 94.31 111 HIS A CA 1
ATOM 866 C C . HIS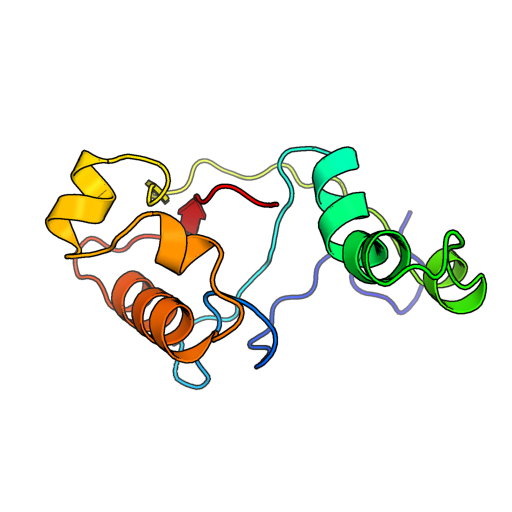 A 1 111 ? -10.073 -4.669 13.663 1.00 94.31 111 HIS A C 1
ATOM 868 O O . HIS A 1 111 ? -10.721 -3.971 12.880 1.00 94.31 111 HIS A O 1
ATOM 874 N N . PRO A 1 112 ? -10.473 -4.818 14.941 1.00 95.00 112 PRO A N 1
ATOM 875 C CA . PRO A 1 112 ? -11.765 -4.330 15.445 1.00 95.00 112 PRO A CA 1
ATOM 876 C C . PRO A 1 112 ? -11.923 -2.806 15.370 1.00 95.00 112 PRO A C 1
ATOM 878 O O . PRO A 1 112 ? -13.036 -2.292 15.359 1.00 95.00 112 PRO A O 1
ATOM 881 N N . ALA A 1 113 ? -10.815 -2.065 15.283 1.00 93.06 113 ALA A N 1
ATOM 882 C CA . ALA A 1 113 ? -10.864 -0.626 15.032 1.00 93.06 113 ALA A CA 1
ATOM 883 C C . ALA A 1 113 ? -11.354 -0.267 13.615 1.00 93.06 113 ALA A C 1
ATOM 885 O O . ALA A 1 113 ? -11.621 0.907 13.383 1.00 93.06 113 ALA A O 1
ATOM 886 N N . GLY A 1 114 ? -11.460 -1.218 12.681 1.00 94.88 114 GLY A N 1
ATOM 887 C CA . GLY A 1 114 ? -11.982 -0.982 11.333 1.00 94.88 114 GLY A CA 1
ATOM 888 C C . GLY A 1 114 ? -11.110 -0.035 10.512 1.00 94.88 114 GLY A C 1
ATOM 889 O O . GLY A 1 114 ? -11.590 0.995 10.051 1.00 94.88 114 GLY A O 1
ATOM 890 N N . PHE A 1 115 ? -9.812 -0.329 10.392 1.00 95.69 115 PHE A N 1
ATOM 891 C CA . PHE A 1 115 ? -8.927 0.450 9.524 1.00 95.69 115 PHE A CA 1
ATOM 892 C C . PHE A 1 115 ? -9.292 0.237 8.051 1.00 95.69 115 PHE A C 1
ATOM 894 O O . PHE A 1 115 ? -9.519 -0.888 7.616 1.00 95.69 115 PHE A O 1
ATOM 901 N N . GLU A 1 116 ? -9.284 1.317 7.277 1.00 96.44 116 GLU A N 1
ATOM 902 C CA . GLU A 1 116 ? -9.631 1.322 5.851 1.00 96.44 116 GLU A CA 1
ATOM 903 C C . GLU A 1 116 ? -8.388 1.314 4.954 1.00 96.44 116 GLU A C 1
ATOM 905 O O . GLU A 1 116 ? -8.458 0.957 3.780 1.00 96.44 116 GLU A O 1
ATOM 910 N N . ALA A 1 117 ? -7.232 1.712 5.492 1.00 95.50 117 ALA A N 1
ATOM 911 C CA . ALA A 1 117 ? -5.984 1.775 4.743 1.00 95.50 117 ALA A CA 1
ATOM 912 C C . ALA A 1 117 ? -4.751 1.581 5.631 1.00 95.50 117 ALA A C 1
ATOM 914 O O . ALA A 1 117 ? -4.767 1.850 6.833 1.00 95.50 117 ALA A O 1
ATOM 915 N N . ILE A 1 118 ? -3.646 1.171 5.007 1.00 94.31 118 ILE A N 1
ATOM 916 C CA . ILE A 1 118 ? -2.315 1.122 5.618 1.00 94.31 118 ILE A CA 1
ATOM 917 C C . ILE A 1 118 ? -1.452 2.205 4.975 1.00 94.31 118 ILE A C 1
ATOM 919 O O . ILE A 1 118 ? -1.338 2.267 3.752 1.00 94.31 118 ILE A O 1
ATOM 923 N N . LYS A 1 119 ? -0.805 3.038 5.795 1.00 93.38 119 LYS A N 1
ATOM 924 C CA . LYS A 1 119 ? 0.179 4.026 5.336 1.00 93.38 119 LYS A CA 1
ATOM 925 C C . LYS A 1 119 ? 1.575 3.601 5.753 1.00 93.38 119 LYS A C 1
ATOM 927 O O . LYS A 1 119 ? 1.875 3.493 6.941 1.00 93.38 119 LYS A O 1
ATOM 932 N N . TYR A 1 120 ? 2.432 3.408 4.761 1.00 90.19 120 TYR A N 1
ATOM 933 C CA . TYR A 1 120 ? 3.812 2.973 4.926 1.00 90.19 120 TYR A CA 1
ATOM 934 C C . TYR A 1 120 ? 4.744 3.808 4.041 1.00 90.19 120 TYR A C 1
ATOM 936 O O . TYR A 1 120 ? 4.296 4.564 3.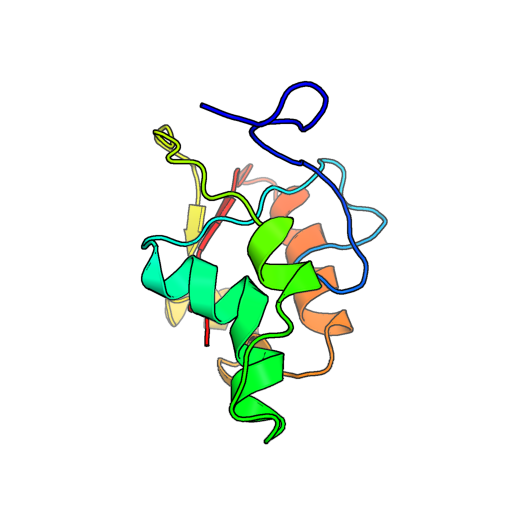178 1.00 90.19 120 TYR A O 1
ATOM 944 N N . VAL A 1 121 ? 6.049 3.694 4.284 1.00 84.62 121 VAL A N 1
ATOM 945 C CA . VAL A 1 121 ? 7.075 4.340 3.458 1.00 84.62 121 VAL A CA 1
ATOM 946 C C . VAL A 1 121 ? 7.464 3.382 2.333 1.00 84.62 121 VAL A C 1
ATOM 948 O O . VAL A 1 121 ? 7.941 2.281 2.609 1.00 84.62 121 VAL A O 1
ATOM 951 N N . SER A 1 122 ? 7.236 3.797 1.086 1.00 78.81 122 SER A N 1
ATOM 952 C CA . SER A 1 122 ? 7.795 3.142 -0.107 1.00 78.81 122 SER A CA 1
ATOM 953 C C . SER A 1 122 ? 9.301 3.359 -0.205 1.00 78.81 122 SER A C 1
ATOM 955 O O . SER A 1 122 ? 9.828 4.303 0.384 1.00 78.81 122 SER A O 1
ATOM 957 N N . ARG A 1 123 ? 9.968 2.478 -0.954 1.00 65.31 123 ARG A N 1
ATOM 958 C CA . ARG A 1 123 ? 11.401 2.580 -1.251 1.00 65.31 123 ARG A CA 1
ATOM 959 C C . ARG A 1 123 ? 11.722 3.799 -2.115 1.00 65.31 123 ARG A C 1
ATOM 961 O O . ARG A 1 123 ? 10.850 4.207 -2.917 1.00 65.31 123 ARG A O 1
#

Mean predicted aligned error: 5.1 Å

Foldseek 3Di:
DDDPPDDLWDFAQDPQDQQRAPPAPGTDTDDDPDPVLVCCVQCVCCCVVPVVDGPPVSVVPDDDHDDDDDDFQEQECQDPVSCVVVVHDLVSSVDSDRPVNNVVSRCQCVPPVRGPYYHDDGD